Protein AF-A0A7W0JQ99-F1 (afdb_monomer_lite)

Foldseek 3Di:
DPPPLVVVLVVLVVVLVVQLVVCVVVVNNVSSVVSVVVSVVVNVCSVDVDDDDDPDDD

Radius of gyration: 14.32 Å; chains: 1; bounding box: 40×12×37 Å

Secondary structure (DSSP, 8-state):
--THHHHHHHHHHHHHHHHHHHHHHTT-HHHHHHHHHHHHHHHHHHHS--S-------

Sequence (58 aa):
MPVGTTDALTALHDHYIRAVNTAIAAGREPLAEELAQQYADDALALILPGDG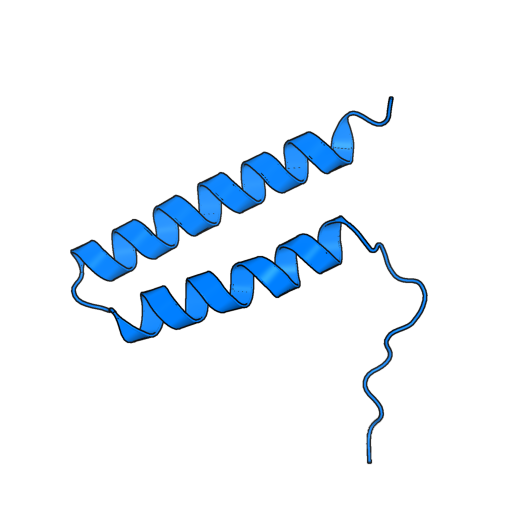IQPASA

Structure (mmCIF, N/CA/C/O backbone):
data_AF-A0A7W0JQ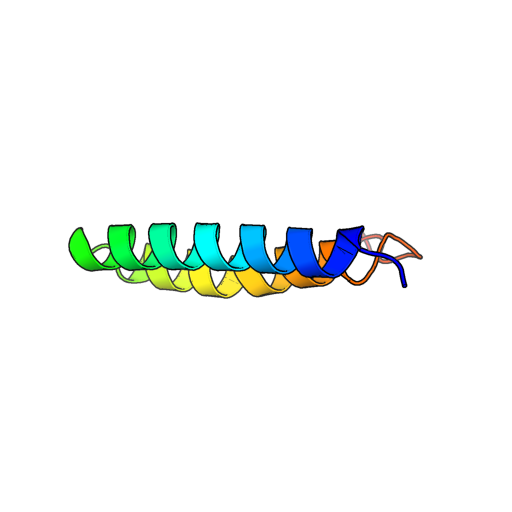99-F1
#
_entry.id   AF-A0A7W0JQ99-F1
#
loop_
_atom_site.group_PDB
_atom_site.id
_atom_site.type_symbol
_atom_site.label_atom_id
_atom_site.label_alt_id
_atom_site.label_comp_id
_atom_site.label_asym_id
_atom_site.label_entity_id
_atom_site.label_seq_id
_atom_site.pdbx_PDB_ins_code
_atom_site.Cartn_x
_atom_site.Cartn_y
_atom_site.Cartn_z
_atom_site.occupancy
_atom_site.B_iso_or_equiv
_atom_site.auth_seq_id
_atom_site.auth_comp_id
_atom_site.auth_asym_id
_atom_site.auth_atom_id
_atom_site.pdbx_PDB_model_num
ATOM 1 N N . MET A 1 1 ? 12.731 5.982 -26.099 1.00 42.28 1 MET A N 1
ATOM 2 C CA . MET A 1 1 ? 12.625 6.280 -24.654 1.00 42.28 1 MET A CA 1
ATOM 3 C C . MET A 1 1 ? 12.336 4.966 -23.949 1.00 42.28 1 MET A C 1
ATOM 5 O O . MET A 1 1 ? 11.489 4.249 -24.473 1.00 42.28 1 MET A O 1
ATOM 9 N N . PRO A 1 2 ? 13.053 4.577 -22.882 1.00 49.88 2 PRO A N 1
ATOM 10 C CA . PRO A 1 2 ? 12.805 3.304 -22.214 1.00 49.88 2 PRO A CA 1
ATOM 11 C C . PRO A 1 2 ? 11.432 3.375 -21.539 1.00 49.88 2 PRO A C 1
ATOM 13 O O . PRO A 1 2 ? 11.258 4.055 -20.537 1.00 49.88 2 PRO A O 1
ATOM 16 N N . VAL A 1 3 ? 10.445 2.710 -22.134 1.00 54.97 3 VAL A N 1
ATOM 17 C CA . VAL A 1 3 ? 9.043 2.708 -21.683 1.00 54.97 3 VAL A CA 1
ATOM 18 C C . VAL A 1 3 ? 8.875 1.943 -20.350 1.00 54.97 3 VAL A C 1
ATOM 20 O O . VAL A 1 3 ? 7.879 2.101 -19.667 1.00 54.97 3 VAL A O 1
ATOM 23 N N . GLY A 1 4 ? 9.877 1.165 -19.916 1.00 63.47 4 GLY A N 1
ATOM 24 C CA . GLY A 1 4 ? 9.738 0.225 -18.794 1.00 63.47 4 GLY A CA 1
ATOM 25 C C . GLY A 1 4 ? 9.804 0.806 -17.374 1.00 63.47 4 GLY A C 1
ATOM 26 O O . GLY A 1 4 ? 9.140 0.280 -16.488 1.00 63.47 4 GLY A O 1
ATOM 27 N N . THR A 1 5 ? 10.580 1.866 -17.120 1.00 69.88 5 THR A N 1
ATOM 28 C CA . THR A 1 5 ? 10.800 2.353 -15.738 1.00 69.88 5 THR A CA 1
ATOM 29 C C . THR A 1 5 ? 9.647 3.222 -15.238 1.00 69.88 5 THR A C 1
ATOM 31 O O . THR A 1 5 ? 9.263 3.127 -14.076 1.00 69.88 5 THR A O 1
ATOM 34 N N . THR A 1 6 ? 9.056 4.046 -16.109 1.00 81.38 6 THR A N 1
ATOM 35 C CA . THR A 1 6 ? 7.910 4.895 -15.747 1.00 81.38 6 THR A CA 1
ATOM 36 C C . THR A 1 6 ? 6.671 4.055 -15.452 1.00 81.38 6 THR A C 1
ATOM 38 O O . THR A 1 6 ? 6.051 4.257 -14.413 1.00 81.38 6 THR A O 1
ATOM 41 N N . ASP A 1 7 ? 6.369 3.062 -16.292 1.00 88.88 7 ASP A N 1
ATOM 42 C CA . ASP A 1 7 ? 5.221 2.171 -16.087 1.00 88.88 7 ASP A CA 1
ATOM 43 C C . ASP A 1 7 ? 5.372 1.338 -14.800 1.00 88.88 7 ASP A C 1
ATOM 45 O O . ASP A 1 7 ? 4.407 1.160 -14.054 1.00 88.88 7 ASP A O 1
ATOM 49 N N . ALA A 1 8 ? 6.593 0.884 -14.488 1.00 89.19 8 ALA A N 1
ATOM 50 C CA . ALA A 1 8 ? 6.886 0.166 -13.247 1.00 89.19 8 ALA A CA 1
ATOM 51 C C . ALA A 1 8 ? 6.706 1.050 -12.000 1.00 89.19 8 ALA A C 1
ATOM 53 O O . ALA A 1 8 ? 6.118 0.605 -11.015 1.00 89.19 8 ALA A O 1
ATOM 54 N N . LEU A 1 9 ? 7.155 2.308 -12.048 1.00 92.06 9 LEU A N 1
ATOM 55 C CA . LEU A 1 9 ? 6.961 3.264 -10.954 1.00 92.06 9 LEU A CA 1
ATOM 56 C C . LEU A 1 9 ? 5.484 3.617 -10.755 1.00 92.06 9 LEU A C 1
ATOM 58 O O . LEU A 1 9 ? 5.029 3.698 -9.616 1.00 92.06 9 LEU A O 1
ATOM 62 N N . THR A 1 10 ? 4.716 3.782 -11.835 1.00 93.56 10 THR A N 1
ATOM 63 C CA . THR A 1 10 ? 3.267 4.012 -11.745 1.00 93.56 10 THR A CA 1
ATOM 64 C C . THR A 1 10 ? 2.553 2.817 -11.116 1.00 93.56 10 THR A C 1
ATOM 66 O O . THR A 1 10 ? 1.760 2.996 -10.194 1.00 93.56 10 THR A O 1
ATOM 69 N N . ALA A 1 11 ? 2.879 1.593 -11.540 1.00 94.94 11 ALA A N 1
ATOM 70 C CA . ALA A 1 11 ? 2.304 0.387 -10.950 1.00 94.94 11 ALA A CA 1
ATOM 71 C C . ALA A 1 11 ? 2.657 0.239 -9.458 1.00 94.94 11 ALA A C 1
ATOM 73 O O . ALA A 1 11 ? 1.797 -0.137 -8.656 1.00 94.94 11 ALA A O 1
ATOM 74 N N . LEU A 1 12 ? 3.897 0.569 -9.077 1.00 95.75 12 LEU A N 1
ATOM 75 C CA . LEU A 1 12 ? 4.340 0.568 -7.683 1.00 95.75 12 LEU A CA 1
ATOM 76 C C . LEU A 1 12 ? 3.561 1.597 -6.852 1.00 95.75 12 LEU A C 1
ATOM 78 O O . LEU A 1 12 ? 3.055 1.276 -5.777 1.00 95.75 12 LEU A O 1
ATOM 82 N N . HIS A 1 13 ? 3.413 2.817 -7.367 1.00 95.81 13 HIS A N 1
ATOM 83 C CA . HIS A 1 13 ? 2.656 3.876 -6.707 1.00 95.81 13 HIS A CA 1
ATOM 84 C C . HIS A 1 13 ? 1.194 3.468 -6.464 1.00 95.81 13 HIS A C 1
ATOM 86 O O . HIS A 1 13 ? 0.703 3.549 -5.337 1.00 95.81 13 HIS A O 1
ATOM 92 N N . ASP A 1 14 ? 0.514 2.945 -7.488 1.00 97.31 14 ASP A N 1
ATOM 93 C CA . ASP A 1 14 ? -0.883 2.503 -7.391 1.00 97.31 14 ASP A CA 1
ATOM 94 C C . ASP A 1 14 ? -1.080 1.350 -6.398 1.00 97.31 14 ASP A C 1
ATOM 96 O O . ASP A 1 14 ? -2.146 1.217 -5.779 1.00 97.31 14 ASP A O 1
ATOM 100 N N . HIS A 1 15 ? -0.074 0.483 -6.266 1.00 97.25 15 HIS A N 1
ATOM 101 C CA . HIS A 1 15 ? -0.067 -0.583 -5.273 1.00 97.25 15 HIS A CA 1
ATOM 102 C C . HIS A 1 15 ? -0.011 -0.006 -3.854 1.00 97.25 15 HIS A C 1
ATOM 104 O O . HIS A 1 15 ? -0.894 -0.295 -3.041 1.00 97.25 15 HIS A O 1
ATOM 110 N N . TYR A 1 16 ? 0.973 0.851 -3.576 1.00 97.94 16 TYR A N 1
ATOM 111 C CA . TYR A 1 16 ? 1.175 1.423 -2.245 1.00 97.94 16 TYR A CA 1
ATOM 112 C C . TYR A 1 16 ? 0.029 2.335 -1.813 1.00 97.94 16 TYR A C 1
ATOM 114 O O . TYR A 1 16 ? -0.431 2.229 -0.679 1.00 97.94 16 TYR A O 1
ATOM 122 N N . ILE A 1 17 ? -0.526 3.147 -2.718 1.00 97.75 17 ILE A N 1
ATOM 123 C CA . ILE A 1 17 ? -1.707 3.969 -2.416 1.00 97.75 17 ILE A CA 1
ATOM 124 C C . ILE A 1 17 ? -2.895 3.095 -2.002 1.00 97.75 17 ILE A C 1
ATOM 126 O O . ILE A 1 17 ? -3.572 3.392 -1.015 1.00 97.75 17 ILE A O 1
ATOM 130 N N . ARG A 1 18 ? -3.148 1.983 -2.706 1.00 98.19 18 ARG A N 1
ATOM 131 C CA . ARG A 1 18 ? -4.205 1.042 -2.304 1.00 98.19 18 ARG A CA 1
ATOM 132 C C . ARG A 1 18 ? -3.923 0.402 -0.950 1.00 98.19 18 ARG A C 1
ATOM 134 O O . ARG A 1 18 ? -4.847 0.296 -0.141 1.00 98.19 18 ARG A O 1
ATOM 141 N N . ALA A 1 19 ? -2.687 -0.018 -0.701 1.00 98.00 19 ALA A N 1
ATOM 142 C CA . ALA A 1 19 ? -2.299 -0.661 0.550 1.00 98.00 19 ALA A CA 1
ATOM 143 C C . ALA A 1 19 ? -2.445 0.295 1.748 1.00 98.00 19 ALA A C 1
ATOM 145 O O . ALA A 1 19 ? -3.101 -0.056 2.729 1.00 98.00 19 ALA A O 1
ATOM 146 N N . VAL A 1 20 ? -1.938 1.526 1.626 1.00 98.12 20 VAL A N 1
ATOM 147 C CA . VAL A 1 20 ? -2.048 2.590 2.638 1.00 98.12 20 VAL A CA 1
ATOM 148 C C . VAL A 1 20 ? -3.510 2.922 2.920 1.00 98.12 20 VAL A C 1
ATOM 150 O O . VAL A 1 20 ? -3.939 2.882 4.071 1.00 98.12 20 VAL A O 1
ATOM 153 N N . ASN A 1 21 ? -4.317 3.162 1.882 1.00 97.75 21 ASN A N 1
ATOM 154 C CA . ASN A 1 21 ? -5.739 3.466 2.061 1.00 97.75 21 ASN A CA 1
ATOM 155 C C . ASN A 1 21 ? -6.497 2.314 2.735 1.00 97.75 21 ASN A C 1
ATOM 157 O O . ASN A 1 21 ? -7.364 2.548 3.576 1.00 97.75 21 ASN A O 1
ATOM 161 N N . THR A 1 22 ? -6.149 1.065 2.411 1.00 98.44 22 THR A N 1
ATOM 162 C CA . THR A 1 22 ? -6.732 -0.121 3.057 1.00 98.44 22 THR A CA 1
ATOM 163 C C . THR A 1 22 ? -6.324 -0.221 4.528 1.00 98.44 22 THR A C 1
ATOM 165 O O . THR A 1 22 ? -7.143 -0.590 5.371 1.00 98.44 22 THR A O 1
ATOM 168 N N . ALA A 1 23 ? -5.075 0.111 4.862 1.00 98.12 23 ALA A N 1
ATOM 169 C CA . ALA A 1 23 ? -4.596 0.136 6.240 1.00 98.12 23 ALA A CA 1
ATOM 170 C C . ALA A 1 23 ? -5.300 1.230 7.060 1.00 98.12 23 ALA A C 1
ATOM 172 O O . ALA A 1 23 ? -5.815 0.929 8.138 1.00 98.12 23 ALA A O 1
ATOM 173 N N . ILE A 1 24 ? -5.426 2.445 6.514 1.00 97.94 24 ILE A N 1
ATOM 174 C CA . ILE A 1 24 ? -6.157 3.563 7.134 1.00 97.94 24 ILE A CA 1
ATOM 175 C C . ILE A 1 24 ? -7.628 3.198 7.355 1.00 97.94 24 ILE A C 1
ATOM 177 O O . ILE A 1 24 ? -8.136 3.347 8.463 1.00 97.94 24 ILE A O 1
ATOM 181 N N . ALA A 1 25 ? -8.310 2.653 6.342 1.00 98.06 25 ALA A N 1
ATOM 182 C CA . ALA A 1 25 ? -9.711 2.239 6.466 1.00 98.06 25 ALA A CA 1
ATOM 183 C C . ALA A 1 25 ? -9.924 1.147 7.532 1.00 98.06 25 ALA A C 1
ATOM 185 O O . ALA A 1 25 ? -11.003 1.046 8.110 1.00 98.06 25 ALA A O 1
ATOM 186 N N . ALA A 1 26 ? -8.894 0.345 7.810 1.00 97.94 26 ALA A N 1
ATOM 187 C CA . ALA A 1 26 ? -8.892 -0.666 8.863 1.00 97.94 26 ALA A CA 1
ATOM 188 C C . ALA A 1 26 ? -8.429 -0.133 10.237 1.00 97.94 26 ALA A C 1
ATOM 190 O O . ALA A 1 26 ? -8.273 -0.933 11.159 1.00 97.94 26 ALA A O 1
ATOM 191 N N . GLY A 1 27 ? -8.164 1.172 10.381 1.00 98.06 27 GLY A N 1
ATOM 192 C CA . GLY A 1 27 ? -7.650 1.776 11.617 1.00 98.06 27 GLY A CA 1
ATOM 193 C C . GLY A 1 27 ? -6.219 1.353 11.967 1.00 98.06 27 GLY A C 1
ATOM 194 O O . GLY A 1 27 ? -5.816 1.413 13.125 1.00 98.06 27 GLY A O 1
ATOM 195 N N . ARG A 1 28 ? -5.448 0.876 10.984 1.00 98.12 28 ARG A N 1
ATOM 196 C CA . ARG A 1 28 ? -4.063 0.415 11.153 1.00 98.12 28 ARG A CA 1
ATOM 197 C C . ARG A 1 28 ? -3.088 1.504 10.717 1.00 98.12 28 ARG A C 1
ATOM 199 O O . ARG A 1 28 ? -2.335 1.327 9.765 1.00 98.12 28 ARG A O 1
ATOM 206 N N . GLU A 1 29 ? -3.123 2.635 11.410 1.00 96.62 29 GLU A N 1
ATOM 207 C CA . GLU A 1 29 ? -2.290 3.811 11.113 1.00 96.62 29 GLU A CA 1
ATOM 208 C C . GLU A 1 29 ? -0.777 3.519 11.158 1.00 96.62 29 GLU A C 1
ATOM 210 O O . GLU A 1 29 ? -0.099 3.930 10.219 1.00 96.62 29 GLU A O 1
ATOM 215 N N . PRO A 1 30 ? -0.239 2.726 12.113 1.00 98.00 30 PRO A N 1
ATOM 216 C CA . PRO A 1 30 ? 1.183 2.366 12.094 1.00 98.00 30 PRO A CA 1
ATOM 217 C C . PRO A 1 30 ? 1.581 1.578 10.840 1.00 98.00 30 PRO A C 1
ATOM 219 O O . PRO A 1 30 ? 2.613 1.838 10.237 1.00 98.00 30 PRO A O 1
ATOM 222 N N . LEU A 1 31 ? 0.718 0.663 10.385 1.00 97.38 31 LEU A N 1
ATOM 223 C CA . LEU A 1 31 ? 0.952 -0.091 9.151 1.00 9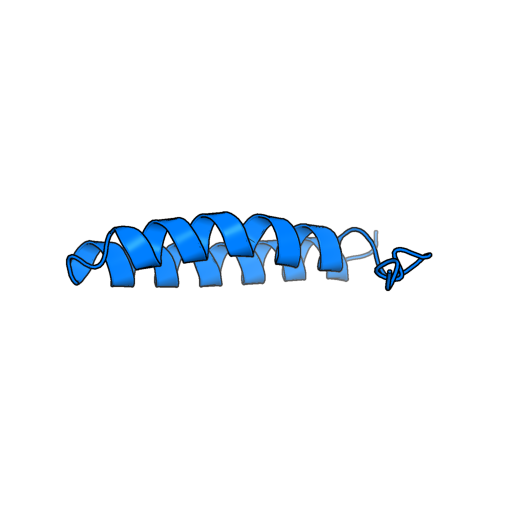7.38 31 LEU A CA 1
ATOM 224 C C . LEU A 1 31 ? 0.906 0.822 7.918 1.00 97.38 31 LEU A C 1
ATOM 226 O O . LEU A 1 31 ? 1.646 0.613 6.964 1.00 97.38 31 LEU A O 1
ATOM 230 N N . ALA A 1 32 ? 0.024 1.823 7.911 1.00 97.25 32 ALA A N 1
ATOM 231 C CA . ALA A 1 32 ? -0.031 2.805 6.833 1.00 97.25 32 ALA A CA 1
ATOM 232 C C . ALA A 1 32 ? 1.265 3.631 6.752 1.00 97.25 32 ALA A C 1
ATOM 234 O O . ALA A 1 32 ? 1.743 3.900 5.651 1.00 97.25 32 ALA A O 1
ATOM 235 N N . GLU A 1 33 ? 1.840 3.993 7.901 1.00 96.44 33 GLU A N 1
ATOM 236 C CA . GLU A 1 33 ? 3.125 4.689 7.991 1.00 96.44 33 GLU A CA 1
ATOM 237 C C . GLU A 1 33 ? 4.285 3.806 7.508 1.00 96.44 33 GLU A C 1
ATOM 239 O O . GLU A 1 33 ? 5.050 4.234 6.643 1.00 96.44 33 GLU A O 1
ATOM 244 N N . GLU A 1 34 ? 4.353 2.549 7.961 1.00 97.50 34 GLU A N 1
ATOM 245 C CA . GLU A 1 34 ? 5.343 1.567 7.491 1.00 97.50 34 GLU A CA 1
ATOM 246 C C . GLU A 1 34 ? 5.290 1.395 5.965 1.00 97.50 34 GLU A C 1
ATOM 248 O O . GLU A 1 34 ? 6.314 1.469 5.287 1.00 97.50 34 GLU A O 1
ATOM 253 N N . LEU A 1 35 ? 4.088 1.237 5.398 1.00 97.56 35 LEU A N 1
ATOM 254 C CA . LEU A 1 35 ? 3.887 1.116 3.951 1.00 97.56 35 LEU A CA 1
ATOM 255 C C . LEU A 1 35 ? 4.330 2.376 3.196 1.00 97.56 35 LEU A C 1
ATOM 257 O O . LEU A 1 35 ? 4.929 2.275 2.126 1.00 97.56 35 LEU A O 1
ATOM 261 N N . ALA A 1 36 ? 4.049 3.566 3.730 1.00 93.50 36 ALA A N 1
ATOM 262 C CA . ALA A 1 36 ? 4.480 4.815 3.109 1.00 93.50 36 ALA A CA 1
ATOM 263 C C . ALA A 1 36 ? 6.012 4.948 3.092 1.00 93.50 36 ALA A C 1
ATOM 265 O O . ALA A 1 36 ? 6.570 5.484 2.134 1.00 93.50 36 ALA A O 1
ATOM 266 N N . GLN A 1 37 ? 6.687 4.442 4.125 1.00 93.88 37 GLN A N 1
ATOM 267 C CA . GLN A 1 37 ? 8.142 4.463 4.227 1.00 93.88 37 GLN A CA 1
ATOM 268 C C . GLN A 1 37 ? 8.787 3.443 3.276 1.00 93.88 37 GLN A C 1
ATOM 270 O O . GLN A 1 37 ? 9.696 3.793 2.525 1.00 93.88 37 GLN A O 1
ATOM 275 N N . GLN A 1 38 ? 8.232 2.229 3.214 1.00 95.88 38 GLN A N 1
ATOM 276 C CA . GLN A 1 38 ? 8.664 1.144 2.326 1.00 95.88 38 GLN A CA 1
ATOM 277 C C . GLN A 1 38 ? 8.567 1.518 0.832 1.00 95.88 38 GLN A C 1
ATOM 279 O O . GLN A 1 38 ? 9.424 1.138 0.036 1.00 95.88 38 GLN A O 1
ATOM 284 N N . TYR A 1 39 ? 7.564 2.315 0.441 1.00 95.00 39 TYR A N 1
ATOM 285 C CA . TYR A 1 39 ? 7.415 2.792 -0.939 1.00 95.00 39 TYR A CA 1
ATOM 286 C C . TYR A 1 39 ? 8.665 3.511 -1.465 1.00 95.00 39 TYR A C 1
ATOM 288 O O . TYR A 1 39 ? 9.023 3.342 -2.631 1.00 95.00 39 TYR A O 1
ATOM 296 N N . ALA A 1 40 ? 9.321 4.322 -0.630 1.00 89.31 40 ALA A N 1
ATOM 297 C CA . ALA A 1 40 ? 10.496 5.079 -1.050 1.00 89.31 40 ALA A CA 1
ATOM 298 C C . ALA A 1 40 ? 11.666 4.149 -1.400 1.00 89.31 40 ALA A C 1
ATOM 300 O O . ALA A 1 40 ? 12.302 4.338 -2.437 1.00 89.31 40 ALA A O 1
ATOM 301 N N . ASP A 1 41 ? 11.900 3.125 -0.579 1.00 92.12 41 ASP A N 1
ATOM 302 C CA . ASP A 1 41 ? 12.965 2.144 -0.788 1.00 92.12 41 ASP A CA 1
ATOM 303 C C . ASP A 1 41 ? 12.719 1.318 -2.059 1.00 92.12 41 ASP A C 1
ATOM 305 O O . ASP A 1 41 ? 13.612 1.172 -2.899 1.00 92.12 41 ASP A O 1
ATOM 309 N N . ASP A 1 42 ? 11.483 0.859 -2.262 1.00 92.69 42 ASP A N 1
ATOM 310 C CA . ASP A 1 42 ? 11.111 0.086 -3.449 1.00 92.69 42 ASP A CA 1
ATOM 311 C C . ASP A 1 42 ? 11.167 0.935 -4.732 1.00 92.69 42 ASP A C 1
ATOM 313 O O . ASP A 1 42 ? 11.614 0.466 -5.783 1.00 92.69 42 ASP A O 1
ATOM 317 N N . ALA A 1 43 ? 10.757 2.207 -4.667 1.00 90.88 43 ALA A N 1
ATOM 318 C CA . ALA A 1 43 ? 10.850 3.127 -5.798 1.00 90.88 43 ALA A CA 1
ATOM 319 C C . ALA A 1 43 ? 12.313 3.423 -6.156 1.00 90.88 43 ALA A C 1
ATOM 321 O O . ALA A 1 43 ? 12.669 3.457 -7.337 1.00 90.88 43 ALA A O 1
ATOM 322 N N . LEU A 1 44 ? 13.175 3.591 -5.149 1.00 89.62 44 LEU A N 1
ATOM 323 C CA . LEU A 1 44 ? 14.611 3.768 -5.348 1.00 89.62 44 LEU A CA 1
ATOM 324 C C . LEU A 1 44 ? 15.244 2.536 -5.997 1.00 89.62 44 LEU A C 1
ATOM 326 O O . LEU A 1 44 ? 16.037 2.700 -6.922 1.00 89.62 44 LEU A O 1
ATOM 330 N N . ALA A 1 45 ? 14.856 1.325 -5.596 1.00 88.81 45 ALA A N 1
ATOM 331 C CA . ALA A 1 45 ? 15.345 0.089 -6.209 1.00 88.81 45 ALA A CA 1
ATOM 332 C C . ALA A 1 45 ? 14.979 -0.030 -7.703 1.00 88.81 45 ALA A C 1
ATOM 334 O O . ALA A 1 45 ? 15.757 -0.572 -8.489 1.00 88.81 45 ALA A O 1
ATOM 335 N N . LEU A 1 46 ? 13.826 0.508 -8.120 1.00 87.31 46 LEU A N 1
ATOM 336 C CA . LEU A 1 46 ? 13.428 0.560 -9.535 1.00 87.31 46 LEU A CA 1
ATOM 337 C C . LEU A 1 46 ? 14.196 1.617 -10.343 1.00 87.31 46 LEU A C 1
ATOM 339 O O . LEU A 1 46 ? 14.399 1.445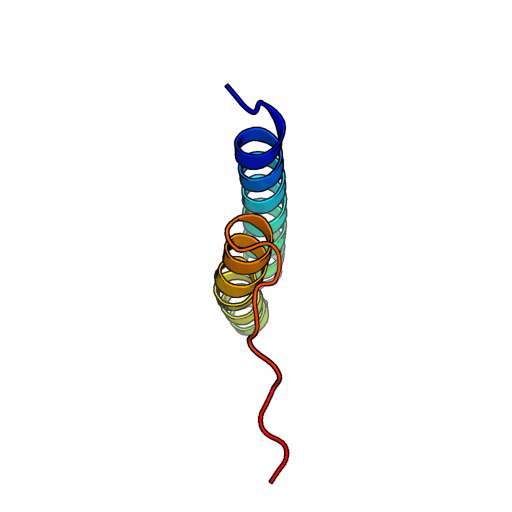 -11.547 1.00 87.31 46 LEU A O 1
ATOM 343 N N . ILE A 1 47 ? 14.600 2.717 -9.703 1.00 86.31 47 ILE A N 1
ATOM 344 C CA . ILE A 1 47 ? 15.329 3.826 -10.340 1.00 86.31 47 ILE A CA 1
ATOM 345 C C . ILE A 1 47 ? 16.833 3.539 -10.408 1.00 86.31 47 ILE A C 1
ATOM 347 O O . ILE A 1 47 ? 17.490 3.929 -11.374 1.00 86.31 47 ILE A O 1
ATOM 351 N N . LEU A 1 48 ? 17.374 2.854 -9.401 1.00 84.31 48 LEU A N 1
ATOM 352 C CA . LEU A 1 48 ? 18.789 2.531 -9.250 1.00 84.31 48 LEU A CA 1
ATOM 353 C C . LEU A 1 48 ? 18.996 1.013 -9.376 1.00 84.31 48 LEU A C 1
ATOM 355 O O . LEU A 1 48 ? 19.173 0.335 -8.361 1.00 84.31 48 LEU A O 1
ATOM 359 N N . PRO A 1 49 ? 18.998 0.450 -10.601 1.00 64.06 49 PRO A N 1
ATOM 360 C CA . PRO A 1 49 ? 19.332 -0.952 -10.802 1.00 64.06 49 PRO A CA 1
ATOM 361 C C . PRO A 1 49 ? 20.824 -1.171 -10.507 1.00 64.06 49 PRO A C 1
ATOM 363 O O . PRO A 1 49 ? 21.665 -1.059 -11.389 1.00 64.06 49 PRO A O 1
ATOM 366 N N . GLY A 1 50 ? 21.128 -1.440 -9.236 1.00 60.03 50 GLY A N 1
ATOM 367 C CA . GLY A 1 50 ? 22.348 -2.056 -8.719 1.00 60.03 50 GLY A CA 1
ATOM 368 C C . GLY A 1 50 ? 23.667 -1.695 -9.402 1.00 60.03 50 GLY A C 1
ATOM 369 O O . GLY A 1 50 ? 24.234 -2.539 -10.087 1.00 60.03 50 GLY A O 1
ATOM 370 N N . ASP A 1 51 ? 24.220 -0.528 -9.073 1.00 47.56 51 ASP A N 1
ATOM 371 C CA . ASP A 1 51 ? 25.670 -0.382 -8.903 1.00 47.56 51 ASP A CA 1
ATOM 372 C C . ASP A 1 51 ? 25.927 -0.056 -7.420 1.00 47.56 51 ASP A C 1
ATOM 374 O O . ASP A 1 51 ? 25.880 1.089 -6.981 1.00 47.56 51 ASP A O 1
ATOM 378 N N . GLY A 1 52 ? 26.087 -1.118 -6.622 1.00 49.66 52 GLY A N 1
ATOM 379 C CA . GLY A 1 52 ? 26.743 -1.109 -5.312 1.00 49.66 52 GLY A CA 1
ATOM 380 C C . GLY A 1 52 ? 26.162 -0.232 -4.193 1.00 49.66 52 GLY A C 1
ATOM 381 O O . GLY A 1 52 ? 26.739 0.791 -3.847 1.00 49.66 52 GLY A O 1
ATOM 382 N N . ILE A 1 53 ? 25.168 -0.742 -3.464 1.00 51.94 53 ILE A N 1
ATOM 383 C CA . ILE A 1 53 ? 25.140 -0.559 -2.004 1.00 51.94 53 ILE A CA 1
ATOM 384 C C . ILE A 1 53 ? 25.094 -1.965 -1.404 1.00 51.94 53 ILE A C 1
ATOM 386 O O . ILE A 1 53 ? 24.029 -2.534 -1.180 1.00 51.94 53 ILE A O 1
ATOM 390 N N . GLN A 1 54 ? 26.265 -2.577 -1.204 1.00 50.53 54 GLN A N 1
ATOM 391 C CA . GLN A 1 54 ? 26.343 -3.702 -0.275 1.00 50.53 54 GLN A CA 1
ATOM 392 C C . GLN A 1 54 ? 26.160 -3.144 1.142 1.00 50.53 54 GLN A C 1
ATOM 394 O O . GLN A 1 54 ? 26.832 -2.165 1.480 1.00 50.53 54 GLN A O 1
ATOM 399 N N . PRO A 1 55 ? 25.299 -3.735 1.987 1.00 46.06 55 PRO A N 1
ATOM 400 C CA . PRO A 1 55 ? 25.271 -3.371 3.393 1.00 46.06 55 PRO A CA 1
ATOM 401 C C . PRO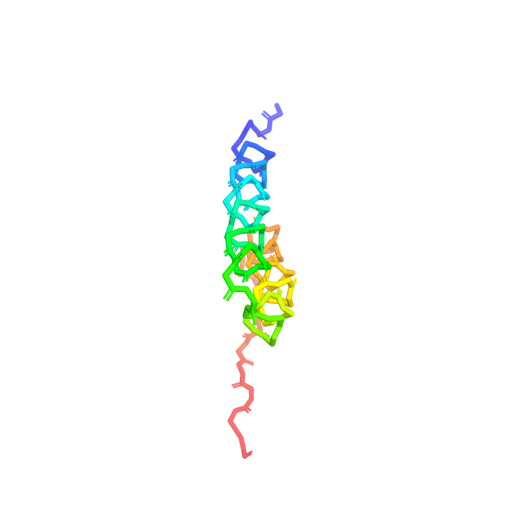 A 1 55 ? 26.623 -3.744 4.006 1.00 46.06 55 PRO A C 1
ATOM 403 O O . PRO A 1 55 ? 27.040 -4.905 3.963 1.00 46.06 55 PRO A O 1
ATOM 406 N N . ALA A 1 56 ? 27.326 -2.752 4.554 1.00 44.50 56 ALA A N 1
ATOM 407 C CA . ALA A 1 56 ? 28.497 -2.997 5.379 1.00 44.50 56 ALA A CA 1
ATOM 408 C C . ALA A 1 56 ? 28.055 -3.831 6.588 1.00 44.50 56 ALA A C 1
ATOM 410 O O . ALA A 1 56 ? 27.350 -3.347 7.468 1.00 44.50 56 ALA A O 1
ATOM 411 N N . SER A 1 57 ? 28.440 -5.105 6.596 1.00 46.78 57 SER A N 1
ATOM 412 C CA . SER A 1 57 ? 28.455 -5.905 7.814 1.00 46.78 57 SER A CA 1
ATOM 413 C C . SER A 1 57 ? 29.611 -5.418 8.686 1.00 46.78 57 SER A C 1
ATOM 415 O O . SER A 1 57 ? 30.763 -5.515 8.260 1.00 46.78 57 SER A O 1
ATOM 417 N N . ALA A 1 58 ? 29.301 -4.904 9.877 1.00 42.12 58 ALA A N 1
ATOM 418 C CA . ALA A 1 58 ? 30.189 -4.845 11.038 1.00 42.12 58 ALA A CA 1
ATOM 419 C C . ALA A 1 58 ? 29.345 -4.716 12.311 1.00 42.12 58 ALA A C 1
ATOM 421 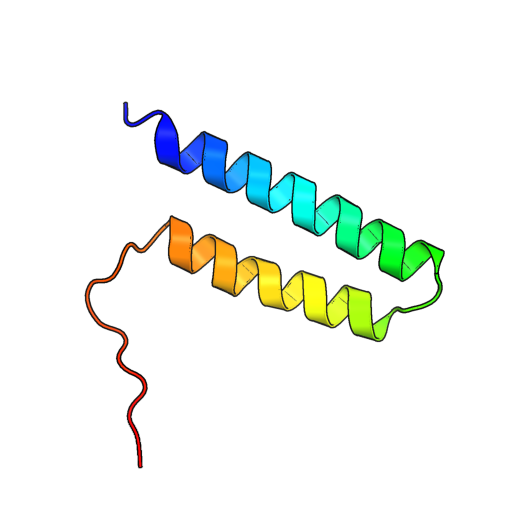O O . ALA A 1 58 ? 28.498 -3.796 12.355 1.00 42.12 58 ALA A O 1
#

pLDDT: mean 83.53, std 19.3, range [42.12, 98.44]